Protein 1PDO (pdb70)

B-factor: mean 19.82, std 14.34, range [4.96, 92.55]

CATH classification: 3.40.50.510

Foldseek 3Di:
DAAEEEEEEADCRVVLQVVLCVVVNDDDRYYYDYHYPPDALVNLLVVVVVRVVVGDQVQAYEYEYAADPDSNNVSLCVVCPPPPRYYYHYNDDNQLVNQLRVVVVVPDHSVVSVVSSVVRSVVVDDDDD

Solvent-accessible surface area: 7010 Å² total; per-residue (Å²): 57,7,0,0,0,0,0,5,78,16,160,48,2,52,96,39,16,98,55,0,42,163,113,59,37,164,41,150,27,23,2,79,6,37,27,52,115,86,49,77,14,102,49,0,30,113,52,0,65,53,40,20,93,148,27,65,42,121,97,2,0,0,0,0,0,35,73,195,42,14,30,0,19,67,0,0,31,119,9,20,103,131,100,145,84,43,62,15,13,25,42,17,34,42,50,7,0,22,62,0,2,89,22,6,100,124,91,29,57,20,114,103,0,25,61,54,0,43,96,16,5,182,109,27,117,170,90,174,226

Radius of gyration: 13.79 Å; Cα contacts (8 Å, |Δi|>4): 214; chains: 1; bounding box: 30×42×33 Å

Structure (mmCIF, N/CA/C/O backbone):
data_1PDO
#
_entry.id   1PDO
#
_cell.length_a   76.360
_cell.length_b   76.360
_cell.length_c   88.730
_cell.angle_alpha   90.00
_cell.angle_beta   90.00
_cell.angle_gamma   120.00
#
_symmetry.space_group_name_H-M   'P 61 2 2'
#
loop_
_entity.id
_entity.type
_entity.pdbx_description
1 polymer 'MANNOSE PERMEASE'
2 water water
#
loop_
_atom_site.group_PDB
_atom_site.id
_atom_site.type_symbol
_atom_site.label_atom_id
_atom_site.label_alt_id
_atom_site.label_comp_id
_atom_site.label_asym_id
_atom_site.label_entity_id
_atom_site.label_seq_id
_atom_site.pdbx_PDB_ins_code
_atom_site.Cartn_x
_atom_site.Cartn_y
_atom_site.Cartn_z
_atom_site.occupancy
_atom_site.B_iso_or_equiv
_atom_site.auth_seq_id
_atom_site.auth_comp_id
_atom_site.auth_asym_id
_atom_site.auth_atom_id
_atom_site.pdbx_PDB_model_num
ATOM 1 N N . THR A 1 1 ? 13.769 8.997 40.906 1.00 27.62 2 THR A N 1
ATOM 2 C CA . THR A 1 1 ? 13.408 10.443 40.765 1.00 18.99 2 THR A CA 1
ATOM 3 C C . THR A 1 1 ? 13.510 10.890 39.326 1.00 21.65 2 THR A C 1
ATOM 4 O O . THR A 1 1 ? 13.955 10.134 38.450 1.00 16.87 2 THR A O 1
ATOM 8 N N . ILE A 1 2 ? 13.096 12.130 39.084 1.00 12.41 3 ILE A N 1
ATOM 9 C CA . ILE A 1 2 ? 13.171 12.699 37.746 1.00 12.79 3 ILE A CA 1
ATOM 10 C C . ILE A 1 2 ? 14.654 12.937 37.480 1.00 9.49 3 ILE A C 1
ATOM 11 O O . ILE A 1 2 ? 15.386 13.402 38.358 1.00 14.22 3 ILE A O 1
ATOM 16 N N . ALA A 1 3 ? 15.078 12.577 36.279 1.00 10.11 4 ALA A N 1
ATOM 17 C CA . ALA A 1 3 ? 16.461 12.724 35.904 1.00 8.73 4 ALA A CA 1
ATOM 18 C C . ALA A 1 3 ? 16.776 14.178 35.552 1.00 8.10 4 ALA A C 1
ATOM 19 O O . ALA A 1 3 ? 15.964 14.858 34.971 1.00 11.53 4 ALA A O 1
ATOM 21 N N . ILE A 1 4 ? 17.986 14.610 35.897 1.00 12.02 5 ILE A N 1
ATOM 22 C CA . ILE A 1 4 ? 18.488 15.945 35.594 1.00 6.17 5 ILE A CA 1
ATOM 23 C C . ILE A 1 4 ? 19.830 15.820 34.863 1.00 11.36 5 ILE A C 1
ATOM 24 O O . ILE A 1 4 ? 20.707 15.063 35.280 1.00 11.21 5 ILE A O 1
ATOM 29 N N . VAL A 1 5 ? 19.957 16.519 33.743 1.00 6.25 6 VAL A N 1
ATOM 30 C CA . VAL A 1 5 ? 21.193 16.528 32.974 1.00 8.54 6 VAL A CA 1
ATOM 31 C C . VAL A 1 5 ? 21.593 17.988 32.840 1.00 10.33 6 VAL A C 1
ATOM 32 O O . VAL A 1 5 ? 20.791 18.819 32.426 1.00 12.92 6 VAL A O 1
ATOM 36 N N . ILE A 1 6 ? 22.844 18.305 33.171 1.00 8.83 7 ILE A N 1
ATOM 37 C CA . ILE A 1 6 ? 23.307 19.685 33.082 1.00 5.90 7 ILE A CA 1
ATOM 38 C C . ILE A 1 6 ? 24.280 19.819 31.929 1.00 10.31 7 ILE A C 1
ATOM 39 O O . ILE A 1 6 ? 25.200 19.004 31.797 1.00 10.65 7 ILE A O 1
ATOM 44 N N . GLY A 1 7 ? 24.092 20.835 31.090 1.00 8.42 8 GLY A N 1
ATOM 45 C CA . GLY A 1 7 ? 25.015 21.052 29.976 1.00 6.98 8 GLY A CA 1
ATOM 46 C C . GLY A 1 7 ? 25.357 22.522 29.803 1.00 12.14 8 GLY A C 1
ATOM 47 O O . GLY A 1 7 ? 24.472 23.375 29.896 1.00 10.46 8 GLY A O 1
ATOM 48 N N . THR A 1 8 ? 26.638 22.852 29.644 1.00 10.23 9 THR A N 1
ATOM 49 C CA . THR A 1 8 ? 27.037 24.252 29.411 1.00 10.33 9 THR A CA 1
ATOM 50 C C . THR A 1 8 ? 28.184 24.239 28.391 1.00 14.62 9 THR A C 1
ATOM 51 O O . THR A 1 8 ? 28.678 23.169 27.999 1.00 11.45 9 THR A O 1
ATOM 55 N N . HIS A 1 9 ? 28.460 25.398 27.801 1.00 11.96 10 HIS A N 1
ATOM 56 C CA . HIS A 1 9 ? 29.633 25.503 26.924 1.00 7.38 10 HIS A CA 1
ATOM 57 C C . HIS A 1 9 ? 30.816 25.289 27.883 1.00 7.90 10 HIS A C 1
ATOM 58 O O . HIS A 1 9 ? 30.740 25.612 29.066 1.00 10.69 10 HIS A O 1
ATOM 65 N N . GLY A 1 10 ? 31.922 24.771 27.391 1.00 9.89 11 GLY A N 1
ATOM 66 C CA . GLY A 1 10 ? 33.024 24.603 28.311 1.00 11.92 11 GLY A CA 1
ATOM 67 C C . GLY A 1 10 ? 32.859 23.474 29.308 1.00 15.64 11 GLY A C 1
ATOM 68 O O . GLY A 1 10 ? 32.238 22.459 28.994 1.00 14.75 11 GLY A O 1
ATOM 69 N N . TRP A 1 11 ? 33.407 23.667 30.501 1.00 11.63 12 TRP A N 1
ATOM 70 C CA . TRP A 1 11 ? 33.464 22.656 31.553 1.00 9.34 12 TRP A CA 1
ATOM 71 C C . TRP A 1 11 ? 32.800 23.069 32.863 1.00 8.21 12 TRP A C 1
ATOM 72 O O . TRP A 1 11 ? 33.138 22.572 33.924 1.00 14.37 12 TRP A O 1
ATOM 83 N N . ALA A 1 12 ? 31.833 23.982 32.792 1.00 9.42 13 ALA A N 1
ATOM 84 C CA . ALA A 1 12 ? 31.198 24.447 34.005 1.00 7.68 13 ALA A CA 1
ATOM 85 C C . ALA A 1 12 ? 30.136 23.505 34.592 1.00 10.97 13 ALA A C 1
ATOM 86 O O . ALA A 1 12 ? 29.868 23.594 35.786 1.00 7.68 13 ALA A O 1
ATOM 88 N N . ALA A 1 13 ? 29.479 22.680 33.768 1.00 9.41 14 ALA A N 1
ATOM 89 C CA . ALA A 1 13 ? 28.401 21.817 34.276 1.00 5.74 14 ALA A CA 1
ATOM 90 C C . ALA A 1 13 ? 28.844 20.943 35.443 1.00 7.04 14 ALA A C 1
ATOM 91 O O . ALA A 1 13 ? 28.156 20.836 36.45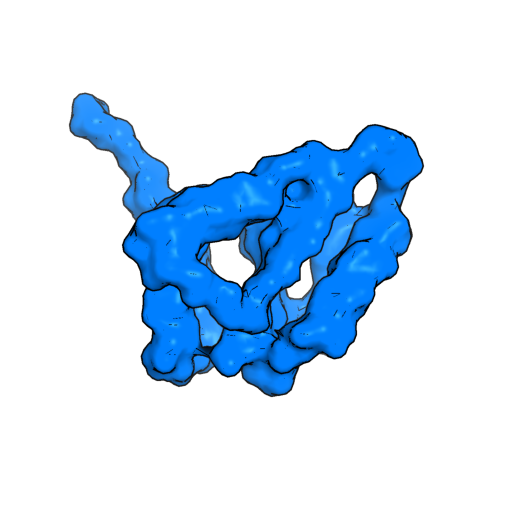5 1.00 6.75 14 ALA A O 1
ATOM 93 N N . GLU A 1 14 ? 29.999 20.306 35.309 1.00 7.35 15 GLU A N 1
ATOM 94 C CA . GLU A 1 14 ? 30.499 19.438 36.376 1.00 8.86 15 GLU A CA 1
ATOM 95 C C . GLU A 1 14 ? 30.694 20.216 37.677 1.00 8.82 15 GLU A C 1
ATOM 96 O O . GLU A 1 14 ? 30.363 19.716 38.752 1.00 9.22 15 GLU A O 1
ATOM 102 N N . GLN A 1 15 ? 31.210 21.446 37.570 1.00 7.22 16 GLN A N 1
ATOM 103 C CA . GLN A 1 15 ? 31.415 22.290 38.762 1.00 10.05 16 GLN A CA 1
ATOM 104 C C . GLN A 1 15 ? 30.113 22.801 39.401 1.00 8.72 16 GLN A C 1
ATOM 105 O O . GLN A 1 15 ? 30.043 22.971 40.603 1.00 10.96 16 GLN A O 1
ATOM 111 N N . LEU A 1 16 ? 29.100 23.100 38.583 1.00 9.56 17 LEU A N 1
ATOM 112 C CA . LEU A 1 16 ? 27.815 23.559 39.128 1.00 10.10 17 LEU A CA 1
ATOM 113 C C . LEU A 1 16 ? 27.233 22.396 39.956 1.00 10.95 17 LEU A C 1
ATOM 114 O O . LEU A 1 16 ? 26.628 22.600 40.995 1.00 12.64 17 LEU A O 1
ATOM 119 N N . LEU A 1 17 ? 27.376 21.171 39.456 1.00 11.14 18 LEU A N 1
ATOM 120 C CA . LEU A 1 17 ? 26.897 20.000 40.177 1.00 9.98 18 LEU A CA 1
ATOM 121 C C . LEU A 1 17 ? 27.703 19.844 41.483 1.00 14.12 18 LEU A C 1
ATOM 122 O O . LEU A 1 17 ? 27.104 19.642 42.556 1.00 10.81 18 LEU A O 1
ATOM 127 N N . LYS A 1 18 ? 29.032 20.023 41.403 1.00 9.44 19 LYS A N 1
ATOM 128 C CA . LYS A 1 18 ? 29.901 19.877 42.578 1.00 9.25 19 LYS A CA 1
ATOM 129 C C . LYS A 1 18 ? 29.544 20.876 43.648 1.00 15.30 19 LYS A C 1
ATOM 130 O O . LYS A 1 18 ? 29.562 20.567 44.843 1.00 13.46 19 LYS A O 1
ATOM 136 N N . THR A 1 19 ? 29.222 22.088 43.204 1.00 12.11 20 THR A N 1
ATOM 137 C CA . THR A 1 19 ? 28.834 23.153 44.101 1.00 10.03 20 THR A CA 1
ATOM 138 C C . THR A 1 19 ? 27.536 22.754 44.798 1.00 24.48 20 THR A C 1
ATOM 139 O O . THR A 1 19 ? 27.400 22.890 46.033 1.00 15.23 20 THR A O 1
ATOM 143 N N . ALA A 1 20 ? 26.574 22.282 44.004 1.00 12.11 21 ALA A N 1
ATOM 144 C CA . ALA A 1 20 ? 25.304 21.850 44.583 1.00 13.00 21 ALA A CA 1
ATOM 145 C C . ALA A 1 20 ? 25.512 20.739 45.642 1.00 14.75 21 ALA A C 1
ATOM 146 O O . ALA A 1 20 ? 24.894 20.747 46.710 1.00 16.78 21 ALA A O 1
ATOM 148 N N . GLU A 1 21 ? 26.353 19.767 45.310 1.00 14.22 22 GLU A N 1
ATOM 149 C CA . GLU A 1 21 ? 26.609 18.663 46.211 1.00 13.39 22 GLU A CA 1
ATOM 150 C C . GLU A 1 21 ? 27.361 19.139 47.445 1.00 25.06 22 GLU A C 1
ATOM 151 O O . GLU A 1 21 ? 27.331 18.475 48.468 1.00 17.53 22 GLU A O 1
ATOM 157 N N . MET A 1 22 ? 28.073 20.261 47.352 1.00 19.18 23 MET A N 1
ATOM 158 C CA . MET A 1 22 ? 28.778 20.769 48.520 1.00 16.68 23 MET A CA 1
ATOM 159 C C . MET A 1 22 ? 27.687 21.277 49.475 1.00 18.59 23 MET A C 1
ATOM 160 O O . MET A 1 22 ? 27.792 21.161 50.701 1.00 25.50 23 MET A O 1
ATOM 165 N N . LEU A 1 23 ? 26.591 21.769 48.904 1.00 15.28 24 LEU A N 1
ATOM 166 C CA . LEU A 1 23 ? 25.492 22.296 49.713 1.00 13.27 24 LEU A CA 1
ATOM 167 C C . LEU A 1 23 ? 24.505 21.221 50.194 1.00 20.30 24 LEU A C 1
ATOM 168 O O . LEU A 1 23 ? 24.016 21.243 51.331 1.00 18.93 24 LEU A O 1
ATOM 173 N N . LEU A 1 24 ? 24.242 20.266 49.321 1.00 17.29 25 LEU A N 1
ATOM 174 C CA . LEU A 1 24 ? 23.253 19.234 49.597 1.00 21.00 25 LEU A CA 1
ATOM 175 C C . LEU A 1 24 ? 23.730 17.792 49.856 1.00 22.54 25 LEU A C 1
ATOM 176 O O . LEU A 1 24 ? 22.922 16.954 50.261 1.00 21.40 25 LEU A O 1
ATOM 181 N N . GLY A 1 25 ? 24.997 17.494 49.579 1.00 22.69 26 GLY A N 1
ATOM 182 C CA . GLY A 1 25 ? 25.487 16.125 49.707 1.00 21.84 26 GLY A CA 1
ATOM 183 C C . GLY A 1 25 ? 25.444 15.543 48.293 1.00 19.19 26 GLY A C 1
ATOM 184 O O . GLY A 1 25 ? 24.834 16.138 47.393 1.00 16.61 26 GLY A O 1
ATOM 185 N N . GLU A 1 26 ? 26.112 14.418 48.062 1.00 20.12 27 GLU A N 1
ATOM 186 C CA . GLU A 1 26 ? 26.118 13.789 46.735 1.00 22.96 27 GLU A CA 1
ATOM 187 C C . GLU A 1 26 ? 24.738 13.435 46.257 1.00 18.29 27 GLU A C 1
ATOM 188 O O . GLU A 1 26 ? 23.899 12.909 46.991 1.00 24.02 27 GLU A O 1
ATOM 194 N N . GLN A 1 27 ? 24.548 13.694 44.978 1.00 14.96 28 GLN A N 1
ATOM 195 C CA . GLN A 1 27 ? 23.282 13.475 44.304 1.00 18.19 28 GLN A CA 1
ATOM 196 C C . GLN A 1 27 ? 23.298 12.269 43.394 1.00 22.95 28 GLN A C 1
ATOM 197 O O . GLN A 1 27 ? 24.307 11.968 42.753 1.00 26.68 28 GLN A O 1
ATOM 203 N N . GLU A 1 28 ? 22.144 11.627 43.314 1.00 16.86 29 GLU A N 1
ATOM 204 C CA . GLU A 1 28 ? 21.912 10.478 42.466 1.00 19.71 29 GLU A CA 1
ATOM 205 C C . GLU A 1 28 ? 21.049 10.934 41.286 1.00 15.22 29 GLU A C 1
ATOM 206 O O . GLU A 1 28 ? 20.357 11.965 41.330 1.00 15.54 29 GLU A O 1
ATOM 212 N N . ASN A 1 29 ? 21.132 10.170 40.210 1.00 14.30 30 ASN A N 1
ATOM 213 C CA . ASN A 1 29 ? 20.321 10.403 39.032 1.00 12.71 30 ASN A CA 1
ATOM 214 C C . ASN A 1 29 ? 20.515 11.772 38.407 1.00 12.16 30 ASN A C 1
ATOM 215 O O . ASN A 1 29 ? 19.567 12.384 37.932 1.00 11.38 30 ASN A O 1
ATOM 220 N N . VAL A 1 30 ? 21.778 12.205 38.352 1.00 10.75 31 VAL A N 1
ATOM 221 C CA . VAL A 1 30 ? 22.154 13.477 37.730 1.00 11.40 31 VAL A CA 1
ATOM 222 C C . VAL A 1 30 ? 23.329 13.220 36.777 1.00 16.89 31 VAL A C 1
ATOM 223 O O . VAL A 1 30 ? 24.258 12.512 37.148 1.00 19.52 31 VAL A O 1
ATOM 227 N N . GLY A 1 31 ? 23.268 13.776 35.567 1.00 7.90 32 GLY A N 1
ATOM 228 C CA . GLY A 1 31 ? 24.332 13.618 34.567 1.00 11.56 32 GLY A CA 1
ATOM 229 C C . GLY A 1 31 ? 24.787 14.985 34.074 1.00 13.59 32 GLY A C 1
ATOM 230 O O . GLY A 1 31 ? 24.152 15.993 34.373 1.00 10.17 32 GLY A O 1
ATOM 231 N N . TRP A 1 32 ? 25.897 15.054 33.362 1.00 9.16 33 TRP A N 1
ATOM 232 C CA . TRP A 1 32 ? 26.365 16.337 32.844 1.00 6.30 33 TRP A CA 1
ATOM 233 C C . TRP A 1 32 ? 27.241 16.089 31.650 1.00 15.77 33 TRP A C 1
ATOM 234 O O . TRP A 1 32 ? 27.696 14.956 31.430 1.00 11.05 33 TRP A O 1
ATOM 245 N N . ILE A 1 33 ? 27.366 17.111 30.810 1.00 9.74 34 ILE A N 1
ATOM 246 C CA . ILE A 1 33 ? 28.222 17.031 29.621 1.00 12.03 34 ILE A CA 1
ATOM 247 C C . ILE A 1 33 ? 29.028 18.318 29.461 1.00 14.84 34 ILE A C 1
ATOM 248 O O . ILE A 1 33 ? 28.687 19.351 30.039 1.00 11.00 34 ILE A O 1
ATOM 253 N N . ASP A 1 34 ? 30.123 18.225 28.714 1.00 11.90 35 ASP A N 1
ATOM 254 C CA . ASP A 1 34 ? 30.889 19.416 28.390 1.00 11.92 35 ASP A CA 1
ATOM 255 C C . ASP A 1 34 ? 30.802 19.689 26.898 1.00 10.15 35 ASP A C 1
ATOM 256 O O . ASP A 1 34 ? 30.336 18.861 26.130 1.00 12.87 35 ASP A O 1
ATOM 261 N N . PHE A 1 35 ? 31.138 20.902 26.493 1.00 13.45 36 PHE A N 1
ATOM 262 C CA . PHE A 1 35 ? 31.102 21.256 25.102 1.00 9.52 36 PHE A CA 1
ATOM 263 C C . PHE A 1 35 ? 32.398 21.991 24.800 1.00 9.24 36 PHE A C 1
ATOM 264 O O . PHE A 1 35 ? 32.706 23.034 25.375 1.00 14.02 36 PHE A O 1
ATOM 272 N N . VAL A 1 36 ? 33.168 21.381 23.911 1.00 13.84 37 VAL A N 1
ATOM 273 C CA . VAL A 1 36 ? 34.487 21.863 23.527 1.00 19.67 37 VAL A CA 1
ATOM 274 C C . VAL A 1 36 ? 34.465 22.443 22.110 1.00 15.73 37 VAL A C 1
ATOM 275 O O . VAL A 1 36 ? 33.729 21.946 21.250 1.00 17.77 37 VAL A O 1
ATOM 279 N N . PRO A 1 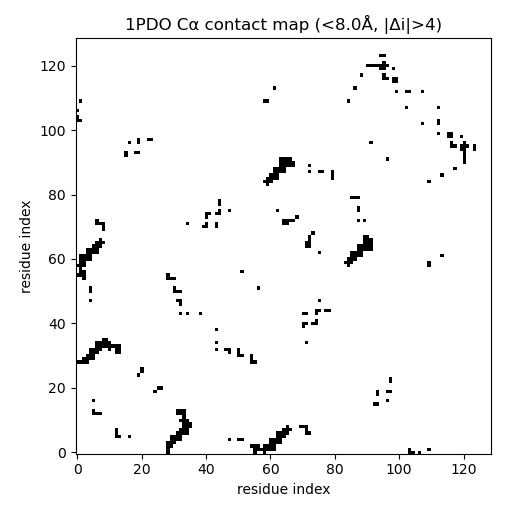37 ? 35.264 23.500 21.843 1.00 21.98 38 PRO A N 1
ATOM 280 C CA . PRO A 1 37 ? 35.291 24.091 20.496 1.00 22.21 38 PRO A CA 1
ATOM 281 C C . PRO A 1 37 ? 35.669 22.986 19.505 1.00 17.38 38 PRO A C 1
ATOM 282 O O . PRO A 1 37 ? 36.602 22.222 19.769 1.00 18.58 38 PRO A O 1
ATOM 286 N N . GLY A 1 38 ? 34.960 22.940 18.378 1.00 19.05 39 GLY A N 1
ATOM 287 C CA . GLY A 1 38 ? 35.192 21.900 17.389 1.00 18.72 39 GLY A CA 1
ATOM 288 C C . GLY A 1 38 ? 34.019 20.932 17.364 1.00 28.22 39 GLY A C 1
ATOM 289 O O . GLY A 1 38 ? 33.757 20.284 16.349 1.00 30.37 39 GLY A O 1
ATOM 290 N N . GLU A 1 39 ? 33.302 20.823 18.480 1.00 19.87 40 GLU A N 1
ATOM 291 C CA . GLU A 1 39 ? 32.147 19.938 18.528 1.00 19.92 40 GLU A CA 1
ATOM 292 C C . GLU A 1 39 ? 30.904 20.660 17.969 1.00 20.01 40 GLU A C 1
ATOM 293 O O . GLU A 1 39 ? 30.863 21.888 17.878 1.00 27.06 40 GLU A O 1
ATOM 299 N N . ASN A 1 40 ? 29.928 19.886 17.527 1.00 22.19 41 ASN A N 1
ATOM 300 C CA . ASN A 1 40 ? 28.686 20.432 16.987 1.00 49.73 41 ASN A CA 1
ATOM 301 C C . ASN A 1 40 ? 27.518 19.825 17.759 1.00 29.54 41 ASN A C 1
ATOM 302 O O . ASN A 1 40 ? 27.738 19.047 18.674 1.00 17.25 41 ASN A O 1
ATOM 307 N N . ALA A 1 41 ? 26.291 20.207 17.427 1.00 36.48 42 ALA A N 1
ATOM 308 C CA . ALA A 1 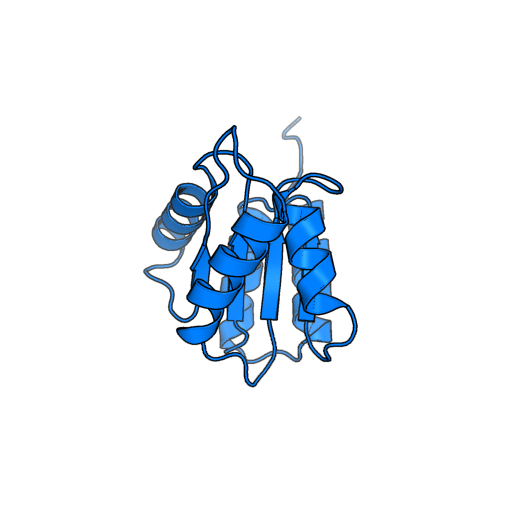41 ? 25.122 19.698 18.128 1.00 20.32 42 ALA A CA 1
ATOM 309 C C . ALA A 1 41 ? 24.998 18.194 18.056 1.00 15.71 42 ALA A C 1
ATOM 310 O O . ALA A 1 41 ? 24.530 17.577 19.009 1.00 21.22 42 ALA A O 1
ATOM 312 N N . GLU A 1 42 ? 25.391 17.604 16.933 1.00 12.87 43 GLU A N 1
ATOM 313 C CA . GLU A 1 42 ? 25.294 16.155 16.768 1.00 17.38 43 GLU A CA 1
ATOM 314 C C . GLU A 1 42 ? 26.205 15.400 17.742 1.00 20.04 43 GLU A C 1
ATOM 315 O O . GLU A 1 42 ? 25.837 14.375 18.314 1.00 19.00 43 GLU A O 1
ATOM 321 N N . THR A 1 43 ? 27.378 15.967 18.000 1.00 19.65 44 THR A N 1
ATOM 322 C CA . THR A 1 43 ? 28.308 15.397 18.968 1.00 19.89 44 THR A CA 1
ATOM 323 C C . THR A 1 43 ? 27.606 15.469 20.316 1.00 13.81 44 THR A C 1
ATOM 324 O O . THR A 1 43 ? 27.612 14.510 21.072 1.00 15.35 44 THR A O 1
ATOM 328 N N . LEU A 1 44 ? 27.035 16.637 20.631 1.00 8.95 45 LEU A N 1
ATOM 329 C CA . LEU A 1 44 ? 26.385 16.807 21.907 1.00 10.07 45 LEU A CA 1
ATOM 330 C C . LEU A 1 44 ? 25.193 15.882 22.094 1.00 10.90 45 LEU A C 1
ATOM 331 O O . LEU A 1 44 ? 24.948 15.436 23.223 1.00 11.46 45 LEU A O 1
ATOM 336 N N . ILE A 1 45 ? 24.426 15.645 21.034 1.00 13.39 46 ILE A N 1
ATOM 337 C CA . ILE A 1 45 ? 23.280 14.730 21.155 1.00 11.79 46 ILE A CA 1
ATOM 338 C C . ILE A 1 45 ? 23.790 13.370 21.610 1.00 9.45 46 ILE A C 1
ATOM 339 O O . ILE A 1 45 ? 23.216 12.763 22.517 1.00 13.71 46 ILE A O 1
ATOM 344 N N . GLU A 1 46 ? 24.898 12.913 21.028 1.00 13.02 47 GLU A N 1
ATOM 345 C CA . GLU A 1 46 ? 25.465 11.624 21.440 1.00 11.21 47 GLU A CA 1
ATOM 346 C C . GLU A 1 46 ? 25.887 11.661 22.883 1.00 9.27 47 GLU A C 1
ATOM 347 O O . GLU A 1 46 ? 25.647 10.705 23.626 1.00 11.25 47 GLU A O 1
ATOM 353 N N . LYS A 1 47 ? 26.522 12.760 23.297 1.00 8.02 48 LYS A N 1
ATOM 354 C CA . LYS A 1 47 ? 26.947 12.857 24.680 1.00 11.01 48 LYS A CA 1
ATOM 355 C C . LYS A 1 47 ? 25.751 12.802 25.638 1.00 7.41 48 LYS A C 1
ATOM 356 O O . LYS A 1 47 ? 25.831 12.188 26.709 1.00 8.30 48 LYS A O 1
ATOM 362 N N . TYR A 1 48 ? 24.692 13.541 25.300 1.00 8.88 49 TYR A N 1
ATOM 363 C CA . TYR A 1 48 ? 23.499 13.533 26.139 1.00 8.46 49 TYR A CA 1
ATOM 364 C C . TYR A 1 48 ? 22.922 12.100 26.207 1.00 7.79 49 TYR A C 1
ATOM 365 O O . TYR A 1 48 ? 22.583 11.618 27.288 1.00 8.60 49 TYR A O 1
ATOM 374 N N . ASN A 1 49 ? 22.827 11.433 25.047 1.00 11.27 50 ASN A N 1
ATOM 375 C CA . ASN A 1 49 ? 22.283 10.079 25.014 1.00 8.31 50 ASN A CA 1
ATOM 376 C C . ASN A 1 49 ? 23.071 9.103 25.852 1.00 10.04 50 ASN A C 1
ATOM 377 O O . ASN A 1 49 ? 22.486 8.276 26.546 1.00 9.99 50 ASN A O 1
ATOM 382 N N . ALA A 1 50 ? 24.400 9.219 25.819 1.00 11.09 51 ALA A N 1
ATOM 383 C CA . ALA A 1 50 ? 25.235 8.338 26.616 1.00 10.25 51 ALA A CA 1
ATOM 384 C C . ALA A 1 50 ? 24.985 8.579 28.103 1.00 10.09 51 ALA A C 1
ATOM 385 O O . ALA A 1 50 ? 25.035 7.663 28.917 1.00 9.70 51 ALA A O 1
ATOM 387 N N . GLN A 1 51 ? 24.736 9.832 28.474 1.00 7.08 52 GLN A N 1
ATOM 388 C CA . GLN A 1 51 ? 24.454 10.126 29.871 1.00 7.17 52 GLN A CA 1
ATOM 389 C C . GLN A 1 51 ? 23.068 9.558 30.266 1.00 6.12 52 GLN A C 1
ATOM 390 O O . GLN A 1 51 ? 22.912 8.952 31.325 1.00 10.93 52 GLN A O 1
ATOM 396 N N . LEU A 1 52 ? 22.081 9.752 29.395 1.00 11.06 53 LEU A N 1
ATOM 397 C CA . LEU A 1 52 ? 20.711 9.274 29.646 1.00 12.72 53 LEU A CA 1
ATOM 398 C C . LEU A 1 52 ? 20.657 7.756 29.831 1.00 12.12 53 LEU A C 1
ATOM 399 O O . LEU A 1 52 ? 19.935 7.258 30.690 1.00 10.65 53 LEU A O 1
ATOM 404 N N . ALA A 1 53 ? 21.459 7.030 29.061 1.00 11.05 54 ALA A N 1
ATOM 405 C CA . ALA A 1 53 ? 21.494 5.557 29.191 1.00 10.31 54 ALA A CA 1
ATOM 406 C C . ALA A 1 53 ? 21.775 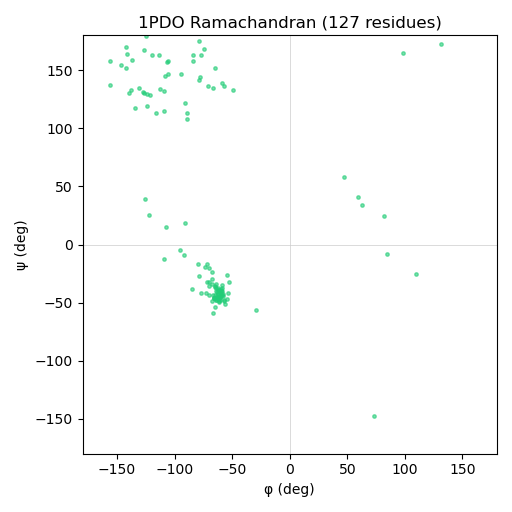5.096 30.625 1.00 13.43 54 ALA A C 1
ATOM 407 O O . ALA A 1 53 ? 21.433 3.968 31.010 1.00 15.55 54 ALA A O 1
ATOM 409 N N . LYS A 1 54 ? 22.458 5.947 31.387 1.00 9.53 55 LYS A N 1
ATOM 410 C CA . LYS A 1 54 ? 22.829 5.640 32.756 1.00 11.64 55 LYS A CA 1
ATOM 411 C C . LYS A 1 54 ? 21.850 6.189 33.777 1.00 17.88 55 LYS A C 1
ATOM 412 O O . LYS A 1 54 ? 22.006 5.940 34.979 1.00 20.19 55 LYS A O 1
ATOM 418 N N . LEU A 1 55 ? 20.865 6.943 33.306 1.00 14.73 56 LEU A N 1
ATOM 419 C CA . LEU A 1 55 ? 19.901 7.557 34.218 1.00 17.40 56 LEU A CA 1
ATOM 420 C C . LEU A 1 55 ? 18.546 6.884 34.199 1.00 16.20 56 LEU A C 1
ATOM 421 O O . LEU A 1 55 ? 18.219 6.179 33.243 1.00 18.18 56 LEU A O 1
ATOM 426 N N . ASP A 1 56 ? 17.790 7.064 35.293 1.00 15.49 57 ASP A N 1
ATOM 427 C CA . ASP A 1 56 ? 16.426 6.549 35.383 1.00 13.22 57 ASP A CA 1
ATOM 428 C C . ASP A 1 56 ? 15.611 7.685 34.826 1.00 9.96 57 ASP A C 1
ATOM 429 O O . ASP A 1 56 ? 15.467 8.710 35.469 1.00 14.84 57 ASP A O 1
ATOM 434 N N . THR A 1 57 ? 15.093 7.482 33.629 1.00 12.81 58 THR A N 1
ATOM 435 C CA . THR A 1 57 ? 14.318 8.479 32.918 1.00 12.37 58 THR A CA 1
ATOM 436 C C . THR A 1 57 ? 12.837 8.113 32.904 1.00 11.95 58 THR A C 1
ATOM 437 O O . THR A 1 57 ? 12.061 8.707 32.163 1.00 14.17 58 THR A O 1
ATOM 441 N N . THR A 1 58 ? 12.432 7.186 33.756 1.00 19.52 59 THR A N 1
ATOM 442 C CA . THR A 1 58 ? 11.028 6.773 33.740 1.00 20.48 59 THR A CA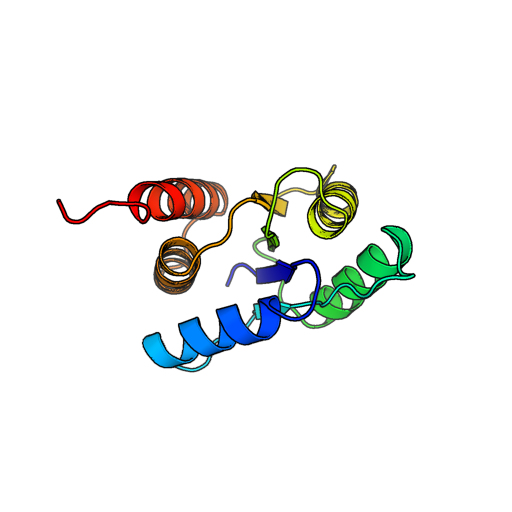 1
ATOM 443 C C . THR A 1 58 ? 10.022 7.852 34.111 1.00 18.81 59 THR A C 1
ATOM 444 O O . THR A 1 58 ? 8.914 7.850 33.584 1.00 27.47 59 THR A O 1
ATOM 448 N N . LYS A 1 59 ? 10.395 8.738 35.023 1.00 15.60 60 LYS A N 1
ATOM 449 C CA . LYS A 1 59 ? 9.509 9.836 35.451 1.00 16.05 60 LYS A CA 1
ATOM 450 C C . LYS A 1 59 ? 9.723 11.101 34.632 1.00 24.36 60 LYS A C 1
ATOM 451 O O . LYS A 1 59 ? 8.976 12.064 34.744 1.00 22.73 60 LYS A O 1
ATOM 457 N N . GLY A 1 60 ? 10.761 11.113 33.818 1.00 19.93 61 GLY A N 1
ATOM 458 C CA . GLY A 1 60 ? 11.016 12.284 33.006 1.00 18.49 61 GLY A CA 1
ATOM 459 C C . GLY A 1 60 ? 12.457 12.754 33.063 1.00 15.09 61 GLY A C 1
ATOM 460 O O . GLY A 1 60 ? 13.246 12.236 33.869 1.00 10.50 61 GLY A O 1
ATOM 461 N N . VAL A 1 61 ? 12.788 13.732 32.209 1.00 13.65 62 VAL A N 1
ATOM 462 C CA . VAL A 1 61 ? 14.146 14.278 32.133 1.00 11.67 62 VAL A CA 1
ATOM 463 C C . VAL A 1 61 ? 14.070 15.794 31.964 1.00 8.64 62 VAL A C 1
ATOM 464 O O . VAL A 1 61 ? 13.330 16.299 31.093 1.00 10.58 62 VAL A O 1
ATOM 468 N N . LEU A 1 62 ? 14.839 16.473 32.816 1.00 7.84 63 LEU A N 1
ATOM 469 C CA . LEU A 1 62 ? 14.957 17.916 32.803 1.00 10.27 63 LEU A CA 1
ATOM 470 C C . LEU A 1 62 ? 16.416 18.284 32.449 1.00 9.99 63 LEU A C 1
ATOM 471 O O . LEU A 1 62 ? 17.353 17.898 33.169 1.00 11.27 63 LEU A O 1
ATOM 480 N N . PHE A 1 63 ? 16.594 18.897 31.279 1.00 7.32 64 PHE A N 1
ATOM 481 C CA . PHE A 1 63 ? 17.907 19.360 30.840 1.00 8.76 64 PHE A CA 1
ATOM 482 C C . PHE A 1 63 ? 18.048 20.801 31.336 1.00 14.02 64 PHE A C 1
ATOM 483 O O . PHE A 1 63 ? 17.212 21.634 30.990 1.00 12.63 64 PHE A O 1
ATOM 491 N N . LEU A 1 64 ? 19.078 21.084 32.130 1.00 6.74 65 LEU A N 1
ATOM 492 C CA . LEU A 1 64 ? 19.323 22.433 32.644 1.00 5.06 65 LEU A CA 1
ATOM 493 C C . LEU A 1 64 ? 20.555 22.900 31.910 1.00 8.97 65 LEU A C 1
ATOM 494 O O . LEU A 1 64 ? 21.608 22.303 32.034 1.00 7.40 65 LEU A O 1
ATOM 499 N N . VAL A 1 65 ? 20.402 23.932 31.093 1.00 5.66 66 VAL A N 1
ATOM 500 C CA . VAL A 1 65 ? 21.506 24.426 30.262 1.00 8.50 66 VAL A CA 1
ATOM 501 C C . VAL A 1 65 ? 21.873 25.880 30.550 1.00 10.60 66 VAL A C 1
ATOM 502 O O . VAL A 1 65 ? 21.114 26.618 31.194 1.00 7.56 66 VAL A O 1
ATOM 506 N N . ASP A 1 66 ? 23.056 26.277 30.097 1.00 10.15 67 ASP A N 1
ATOM 507 C CA . ASP A 1 66 ? 23.519 27.635 30.372 1.00 7.57 67 ASP A CA 1
ATOM 508 C C . ASP A 1 66 ? 22.727 28.814 29.752 1.00 10.73 67 ASP A C 1
ATOM 509 O O . ASP A 1 66 ? 22.278 29.706 30.473 1.00 11.06 67 ASP A O 1
ATOM 514 N N . THR A 1 67 ? 22.535 28.796 28.433 1.00 9.58 68 THR A N 1
ATOM 515 C CA . THR A 1 67 ? 21.860 29.900 27.764 1.00 8.11 68 THR A CA 1
ATOM 516 C C . THR A 1 67 ? 20.965 29.442 26.653 1.00 11.84 68 THR A C 1
ATOM 517 O O . THR A 1 67 ? 21.212 28.435 25.969 1.00 13.94 68 THR A O 1
ATOM 521 N N . TRP A 1 68 ? 19.938 30.237 26.424 1.00 14.85 69 TRP A N 1
ATOM 522 C CA . TRP A 1 68 ? 18.984 29.964 25.380 1.00 16.58 69 TRP A CA 1
ATOM 523 C C . TRP A 1 68 ? 19.710 30.099 24.035 1.00 17.12 69 TRP A C 1
ATOM 524 O O . TRP A 1 68 ? 20.432 31.058 23.819 1.00 21.78 69 TRP A O 1
ATOM 535 N N . GLY A 1 69 ? 19.499 29.148 23.134 1.00 13.68 70 GLY A N 1
ATOM 536 C CA . GLY A 1 69 ? 20.114 29.244 21.818 1.00 15.93 70 GLY A CA 1
ATOM 537 C C . GLY A 1 69 ? 21.533 28.758 21.572 1.00 18.23 70 GLY A C 1
ATOM 538 O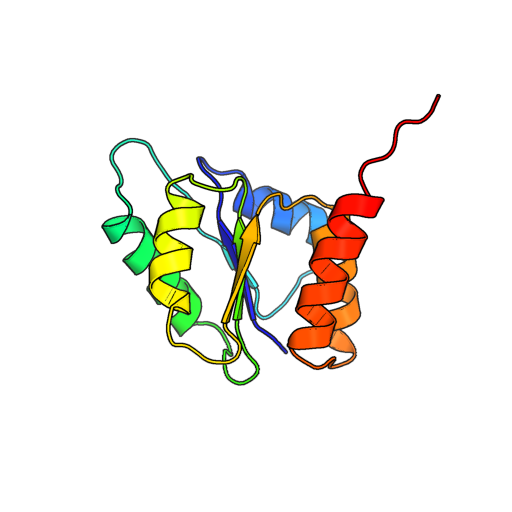 O . GLY A 1 69 ? 21.976 28.785 20.427 1.00 27.42 70 GLY A O 1
ATOM 539 N N . GLY A 1 70 ? 22.276 28.388 22.611 1.00 15.36 71 GLY A N 1
ATOM 540 C CA . GLY A 1 70 ? 23.622 27.880 22.381 1.00 19.12 71 GLY A CA 1
ATOM 541 C C . GLY A 1 70 ? 23.563 26.416 21.932 1.00 17.64 71 GLY A C 1
ATOM 542 O O . GLY A 1 70 ? 22.485 25.798 21.925 1.00 13.73 71 GLY A O 1
ATOM 543 N N . SER A 1 71 ? 24.709 25.840 21.582 1.00 11.96 72 SER A N 1
ATOM 544 C CA . SER A 1 71 ? 24.737 24.446 21.151 1.00 21.12 72 SER A CA 1
ATOM 545 C C . SER A 1 71 ? 24.158 23.505 22.214 1.00 15.23 72 SER A C 1
ATOM 546 O O . SER A 1 71 ? 23.430 22.581 21.876 1.00 13.88 72 SER A O 1
ATOM 549 N N . PRO A 1 72 ? 24.586 23.651 23.493 1.00 13.21 73 PRO A N 1
ATOM 550 C CA . PRO A 1 72 ? 24.030 22.757 24.523 1.00 22.58 73 PRO A CA 1
ATOM 551 C C . PRO A 1 72 ? 22.491 22.802 24.505 1.00 13.82 73 PRO A C 1
ATOM 552 O O . PRO A 1 72 ? 21.839 21.755 24.608 1.00 11.21 73 PRO A O 1
ATOM 556 N N . PHE A 1 73 ? 21.932 24.006 24.349 1.00 12.52 74 PHE A N 1
ATOM 557 C CA . PHE A 1 73 ? 20.485 24.205 24.295 1.00 13.70 74 PHE A CA 1
ATOM 558 C C . PHE A 1 73 ? 19.926 23.576 23.033 1.00 12.04 74 PHE A C 1
ATOM 559 O O . PHE A 1 73 ? 18.973 22.810 23.113 1.00 13.00 74 PHE A O 1
ATOM 567 N N . ASN A 1 74 ? 20.542 23.850 21.889 1.00 12.36 75 ASN A N 1
ATOM 568 C CA . ASN A 1 74 ? 20.053 23.308 20.614 1.00 14.41 75 ASN A CA 1
ATOM 569 C C . ASN A 1 74 ? 20.032 21.790 20.557 1.00 15.02 75 ASN A C 1
ATOM 570 O O . ASN A 1 74 ? 19.078 21.188 20.090 1.00 17.83 75 ASN A O 1
ATOM 575 N N . ALA A 1 75 ? 21.075 21.167 21.054 1.00 10.76 76 ALA A N 1
ATOM 576 C CA . ALA A 1 75 ? 21.105 19.724 21.050 1.00 9.69 76 ALA A CA 1
ATOM 577 C C . ALA A 1 75 ? 20.026 19.128 21.982 1.00 13.02 76 ALA A C 1
ATOM 578 O O . ALA A 1 75 ? 19.368 18.136 21.627 1.00 14.62 76 ALA A O 1
ATOM 580 N N . ALA A 1 76 ? 19.877 19.702 23.184 1.00 10.61 77 ALA A N 1
ATOM 581 C CA . ALA A 1 76 ? 18.890 19.235 24.154 1.00 8.72 77 ALA A CA 1
ATOM 582 C C . ALA A 1 76 ? 17.502 19.401 23.554 1.00 12.16 77 ALA A C 1
ATOM 583 O O . ALA A 1 76 ? 16.652 18.532 23.710 1.00 16.60 77 ALA A O 1
ATOM 585 N N . SER A 1 77 ? 17.291 20.499 22.834 1.00 13.30 78 SER A N 1
ATOM 586 C CA . SER A 1 77 ? 15.996 20.772 22.172 1.00 17.35 78 SER A CA 1
ATOM 587 C C . SER A 1 77 ? 15.605 19.681 21.191 1.00 25.09 78 SER A C 1
ATOM 588 O O . SER A 1 77 ? 14.427 19.360 21.051 1.00 18.45 78 SER A O 1
ATOM 591 N N . ARG A 1 78 ? 16.586 19.176 20.452 1.00 18.44 79 ARG A N 1
ATOM 592 C CA . ARG A 1 78 ? 16.319 18.118 19.485 1.00 15.83 79 ARG A CA 1
ATOM 593 C C . ARG A 1 78 ? 15.913 16.796 20.142 1.00 23.43 79 ARG A C 1
ATOM 594 O O . ARG A 1 78 ? 15.134 16.044 19.580 1.00 19.89 79 ARG A O 1
ATOM 602 N N . ILE A 1 79 ? 16.400 16.543 21.354 1.00 13.78 80 ILE A N 1
ATOM 603 C CA . ILE A 1 79 ? 16.063 15.333 22.092 1.00 8.57 80 ILE A CA 1
ATOM 604 C C . ILE A 1 79 ? 14.668 15.393 22.724 1.00 29.04 80 ILE A C 1
ATOM 605 O O . ILE A 1 79 ? 13.907 14.434 22.654 1.00 18.22 80 ILE A O 1
ATOM 610 N N . VAL A 1 80 ? 14.304 16.535 23.304 1.00 19.86 81 VAL A N 1
ATOM 611 C CA . VAL A 1 80 ? 13.025 16.603 23.990 1.00 13.21 81 VAL A CA 1
ATOM 612 C C . VAL A 1 80 ? 11.827 16.800 23.106 1.00 22.87 81 VAL A C 1
ATOM 613 O O . VAL A 1 80 ? 10.728 16.515 23.577 1.00 22.48 81 VAL A O 1
ATOM 617 N N . VAL A 1 81 ? 12.038 17.235 21.849 1.00 25.51 82 VAL A N 1
ATOM 618 C CA . VAL A 1 81 ? 10.956 17.540 20.877 1.00 40.01 82 VAL A CA 1
ATOM 619 C C . VAL A 1 81 ? 9.602 16.821 20.912 1.00 48.04 82 VAL A C 1
ATOM 620 O O . VAL A 1 81 ? 8.560 17.490 20.908 1.00 78.38 82 VAL A O 1
ATOM 624 N N . ASP A 1 82 ? 9.566 15.496 20.845 1.00 24.97 83 ASP A N 1
ATOM 625 C CA . ASP A 1 82 ? 8.237 14.875 20.920 1.00 35.99 83 ASP A CA 1
ATOM 626 C C . ASP A 1 82 ? 8.219 13.858 22.025 1.00 46.14 83 ASP A C 1
ATOM 627 O O . ASP A 1 82 ? 7.636 12.781 21.914 1.00 52.91 83 ASP A O 1
ATOM 632 N N . LYS A 1 83 ? 8.875 14.219 23.109 1.00 25.23 84 LYS A N 1
ATOM 633 C CA . LYS A 1 83 ? 8.952 13.343 24.237 1.00 16.36 84 LYS A CA 1
ATOM 634 C C . LYS A 1 83 ? 8.180 13.926 25.387 1.00 28.48 84 LYS A C 1
ATOM 635 O O . LYS A 1 83 ? 8.328 15.105 25.699 1.00 32.47 84 LYS A O 1
ATOM 641 N N . GLU A 1 84 ? 7.371 13.082 26.019 1.00 25.35 85 GLU A N 1
ATOM 642 C CA . GLU A 1 84 ? 6.565 13.465 27.167 1.00 31.54 85 GLU A CA 1
ATOM 643 C C . GLU A 1 84 ? 7.489 13.480 28.360 1.00 25.31 85 GLU A C 1
ATOM 644 O O . GLU A 1 84 ? 8.369 12.629 28.497 1.00 26.66 85 GLU A O 1
ATOM 650 N N . HIS A 1 85 ? 7.275 14.456 29.227 1.00 13.92 86 HIS A N 1
ATOM 651 C CA . HIS A 1 85 ? 8.084 14.586 30.404 1.00 10.32 86 HIS A CA 1
ATOM 652 C C . HIS A 1 85 ? 9.570 14.852 30.153 1.00 10.00 86 HIS A C 1
ATOM 653 O O . HIS A 1 85 ? 10.415 14.392 30.903 1.00 13.91 86 HIS A O 1
ATOM 660 N N . TYR A 1 86 ? 9.854 15.588 29.088 1.00 10.58 87 TYR A N 1
ATOM 661 C CA . TYR A 1 86 ? 11.207 16.014 28.746 1.00 14.66 87 TYR A CA 1
ATOM 662 C C . TYR A 1 86 ? 11.122 17.524 28.559 1.00 13.83 87 TYR A C 1
ATOM 663 O O . TYR A 1 86 ? 10.306 18.026 27.788 1.00 13.54 87 TYR A O 1
ATOM 672 N N . GLU A 1 87 ? 12.032 18.252 29.193 1.00 12.32 88 GLU A N 1
ATOM 673 C CA . GLU A 1 87 ? 12.019 19.699 29.081 1.00 10.71 88 GLU A CA 1
ATOM 674 C C . GLU A 1 87 ? 13.445 20.248 29.128 1.00 10.74 88 GLU A C 1
ATOM 675 O O . GLU A 1 87 ? 14.362 19.582 29.606 1.00 9.98 88 GLU A O 1
ATOM 681 N N . VAL A 1 88 ? 13.626 21.424 28.533 1.00 11.42 89 VAL A N 1
ATOM 682 C CA . VAL A 1 88 ? 14.918 22.104 28.559 1.00 9.89 89 VAL A CA 1
ATOM 683 C C . VAL A 1 88 ? 14.668 23.488 29.215 1.00 14.94 89 VAL A C 1
ATOM 684 O O . VAL A 1 88 ? 13.744 24.220 28.832 1.00 11.14 89 VAL A O 1
ATOM 688 N N . ILE A 1 89 ? 15.466 23.810 30.222 1.00 7.78 90 ILE A N 1
ATOM 689 C CA . ILE A 1 89 ? 15.389 25.096 30.894 1.00 6.55 90 ILE A CA 1
ATOM 690 C C . ILE A 1 89 ? 16.786 25.760 30.833 1.00 10.04 90 ILE A C 1
ATOM 691 O O . ILE A 1 89 ? 17.810 25.181 31.272 1.00 9.08 90 ILE A O 1
ATOM 696 N N . ALA A 1 90 ? 16.819 26.925 30.202 1.00 9.38 91 ALA A N 1
ATOM 697 C CA . ALA A 1 90 ? 18.036 27.735 30.103 1.00 9.89 91 ALA A CA 1
ATOM 698 C C . ALA A 1 90 ? 18.253 28.641 31.363 1.00 10.53 91 ALA A C 1
ATOM 699 O O . ALA A 1 90 ? 17.336 28.843 32.173 1.00 6.3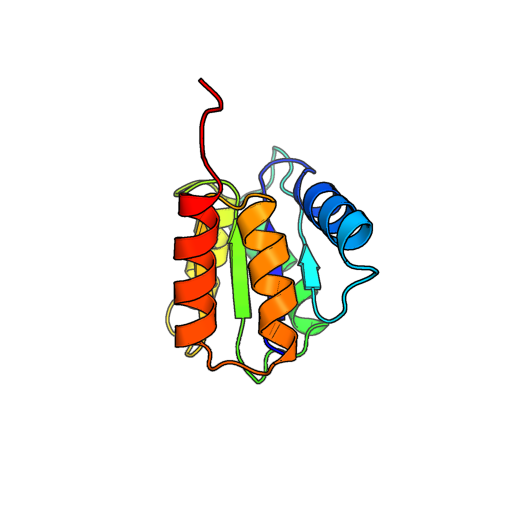3 91 ALA A O 1
ATOM 701 N N . GLY A 1 91 ? 19.485 29.144 31.524 1.00 7.07 92 GLY A N 1
ATOM 702 C CA . GLY A 1 91 ? 19.819 30.045 32.602 1.00 5.80 92 GLY A CA 1
ATOM 703 C C . GLY A 1 91 ? 20.107 29.379 33.914 1.00 6.68 92 GLY A C 1
ATOM 704 O O . GLY A 1 91 ? 19.991 29.996 34.961 1.00 6.24 92 GLY A O 1
ATOM 705 N N . VAL A 1 92 ? 20.521 28.117 33.874 1.00 7.91 93 VAL A N 1
ATOM 706 C CA . VAL A 1 92 ? 20.805 27.388 35.093 1.00 5.82 93 VAL A CA 1
ATOM 707 C C . VAL A 1 92 ? 21.712 28.165 36.078 1.00 6.19 93 VAL A C 1
ATOM 708 O O . VAL A 1 92 ? 22.753 28.731 35.683 1.00 7.56 93 VAL A O 1
ATOM 712 N N . ASN A 1 93 ? 21.318 28.192 37.349 1.00 6.00 94 ASN A N 1
ATOM 713 C CA . ASN A 1 93 ? 22.094 28.860 38.388 1.00 5.46 94 ASN A CA 1
ATOM 714 C C . ASN A 1 93 ? 22.008 28.018 39.639 1.00 8.37 94 ASN A C 1
ATOM 715 O O . ASN A 1 93 ? 21.258 27.031 39.674 1.00 8.58 94 ASN A O 1
ATOM 720 N N . ILE A 1 94 ? 22.815 28.333 40.644 1.00 6.40 95 ILE A N 1
ATOM 721 C CA . ILE A 1 94 ? 22.791 27.542 41.866 1.00 6.86 95 ILE A CA 1
ATOM 722 C C . ILE A 1 94 ? 21.435 27.521 42.585 1.00 8.08 95 ILE A C 1
ATOM 723 O O . ILE A 1 94 ? 21.004 26.451 43.041 1.00 7.55 95 ILE A O 1
ATOM 728 N N . PRO A 1 95 ? 20.741 28.682 42.709 1.00 10.25 96 PRO A N 1
ATOM 729 C CA . PRO A 1 95 ? 19.426 28.627 43.395 1.00 9.37 96 PRO A CA 1
ATOM 730 C C . PRO A 1 95 ? 18.484 27.624 42.677 1.00 10.19 96 PRO A C 1
ATOM 731 O O . PRO A 1 95 ? 17.821 26.796 43.332 1.00 13.41 96 PRO A O 1
ATOM 735 N N . MET A 1 96 ? 18.469 27.652 41.345 1.00 8.39 97 MET A N 1
ATOM 736 C CA . MET A 1 96 ? 17.627 26.729 40.600 1.00 10.05 97 MET A CA 1
ATOM 737 C C . MET A 1 96 ? 18.055 25.283 40.896 1.00 10.92 97 MET A C 1
ATOM 738 O O . MET A 1 96 ? 17.220 24.432 41.139 1.00 9.09 97 MET A O 1
ATOM 743 N N . LEU A 1 97 ? 19.356 24.997 40.808 1.00 7.75 98 LEU A N 1
ATOM 744 C CA . LEU A 1 97 ? 19.827 23.634 41.022 1.00 8.57 98 LEU A CA 1
ATOM 745 C C . LEU A 1 97 ? 19.498 23.105 42.418 1.00 11.95 98 LEU A C 1
ATOM 746 O O . LEU A 1 97 ? 19.012 22.017 42.564 1.00 14.00 98 LEU A O 1
ATOM 755 N N . VAL A 1 98 ? 19.781 23.887 43.443 1.00 10.04 99 VAL A N 1
ATOM 756 C CA . VAL A 1 98 ? 19.527 23.513 44.818 1.00 11.89 99 VAL A CA 1
ATOM 757 C C . VAL A 1 98 ? 18.025 23.272 45.104 1.00 16.41 99 VAL A C 1
ATOM 758 O O . VAL A 1 98 ? 17.652 22.250 45.686 1.00 11.94 99 VAL A O 1
ATOM 762 N N . GLU A 1 99 ? 17.171 24.217 44.706 1.00 13.18 100 GLU A N 1
ATOM 763 C CA . GLU A 1 99 ? 15.744 24.066 44.950 1.00 13.05 100 GLU A CA 1
ATOM 764 C C . GLU A 1 99 ? 15.170 22.866 44.207 1.00 12.73 100 GLU A C 1
ATOM 765 O O . GLU A 1 99 ? 14.357 22.122 44.742 1.00 14.84 100 GLU A O 1
ATOM 771 N N . THR A 1 100 ? 15.622 22.683 42.972 1.00 12.67 101 THR A N 1
ATOM 772 C CA . THR A 1 100 ? 15.146 21.608 42.113 1.00 14.56 101 THR A CA 1
ATOM 773 C C . THR A 1 100 ? 15.551 20.256 42.666 1.00 14.11 101 THR A C 1
ATOM 774 O O . THR A 1 100 ? 14.727 19.346 42.730 1.00 13.60 101 THR A O 1
ATOM 778 N N . LEU A 1 101 ? 16.812 20.134 43.068 1.00 8.23 102 LEU A N 1
ATOM 779 C CA . LEU A 1 101 ? 17.305 18.882 43.647 1.00 12.96 102 LEU A CA 1
ATOM 780 C C . LEU A 1 101 ? 16.583 18.578 44.983 1.00 18.50 102 LEU A C 1
ATOM 781 O O . LEU A 1 101 ? 16.255 17.442 45.275 1.00 20.77 102 LEU A O 1
ATOM 786 N N . MET A 1 102 ? 16.308 19.599 45.778 1.00 13.47 103 MET A N 1
ATOM 787 C CA . MET A 1 102 ? 15.617 19.382 47.037 1.00 17.43 103 MET A CA 1
ATOM 788 C C . MET A 1 102 ? 14.183 18.891 46.830 1.00 19.14 103 MET A C 1
ATOM 789 O O . MET A 1 102 ? 13.738 17.938 47.491 1.00 23.45 103 MET A O 1
ATOM 794 N N . ALA A 1 103 ? 13.461 19.532 45.917 1.00 14.99 104 ALA A N 1
ATOM 795 C CA . ALA A 1 103 ? 12.071 19.173 45.671 1.00 15.61 104 ALA A CA 1
ATOM 796 C C . ALA A 1 103 ? 11.910 17.799 45.044 1.00 18.81 104 ALA A C 1
ATOM 797 O O . ALA A 1 103 ? 10.930 17.108 45.287 1.00 15.43 104 ALA A O 1
ATOM 799 N N . ARG A 1 104 ? 12.870 17.432 44.208 1.00 18.00 105 ARG A N 1
ATOM 800 C CA . ARG A 1 104 ? 12.863 16.170 43.493 1.00 19.75 105 ARG A CA 1
ATOM 801 C C . ARG A 1 104 ? 12.669 14.963 44.400 1.00 14.42 105 ARG A C 1
ATOM 802 O O . ARG A 1 104 ? 12.047 13.991 44.035 1.00 19.41 105 ARG A O 1
ATOM 810 N N . ASP A 1 105 ? 13.172 15.051 45.607 1.00 19.14 106 ASP A N 1
ATOM 811 C CA . ASP A 1 105 ? 13.052 13.935 46.498 1.00 21.02 106 ASP A CA 1
ATOM 812 C C . ASP A 1 105 ? 11.650 13.734 47.054 1.00 28.47 106 ASP A C 1
ATOM 813 O O . ASP A 1 105 ? 11.319 12.658 47.538 1.00 38.38 106 ASP A O 1
ATOM 818 N N . ASP A 1 106 ? 10.826 14.770 47.006 1.00 23.40 107 ASP A N 1
ATOM 819 C CA . ASP A 1 106 ? 9.480 14.678 47.543 1.00 17.83 107 ASP A CA 1
ATOM 820 C C . ASP A 1 106 ? 8.543 14.228 46.467 1.00 18.32 107 ASP A C 1
ATOM 821 O O . ASP A 1 106 ? 7.319 14.341 46.572 1.00 24.96 107 ASP A O 1
ATOM 826 N N . ASP A 1 107 ? 9.144 13.662 45.435 1.00 15.05 108 ASP A N 1
ATOM 827 C CA . ASP A 1 107 ? 8.427 13.130 44.293 1.00 14.15 108 ASP A CA 1
ATOM 828 C C . ASP A 1 107 ? 7.322 14.016 43.675 1.00 28.37 108 ASP A C 1
ATOM 829 O O . ASP A 1 107 ? 6.171 13.591 43.546 1.00 23.09 108 ASP A O 1
ATOM 834 N N . PRO A 1 108 ? 7.674 15.231 43.226 1.00 17.09 109 PRO A N 1
ATOM 835 C CA . PRO A 1 108 ? 6.679 16.116 42.620 1.00 12.08 109 PRO A CA 1
ATOM 836 C C . PRO A 1 108 ? 6.315 15.636 41.227 1.00 14.21 109 PRO A C 1
ATOM 837 O O . PRO A 1 108 ? 6.966 14.768 40.701 1.00 21.05 109 PRO A O 1
ATOM 841 N N . SER A 1 109 ? 5.269 16.174 40.622 1.00 9.89 110 SER A N 1
ATOM 842 C CA . SER A 1 109 ? 4.944 15.800 39.248 1.00 13.24 110 SER A CA 1
ATOM 843 C C . SER A 1 109 ? 5.933 16.548 38.343 1.00 16.34 110 SER A C 1
ATOM 844 O O . SER A 1 109 ? 6.569 17.527 38.776 1.00 15.60 110 SER A O 1
ATOM 847 N N . PHE A 1 110 ? 6.056 16.097 37.099 1.00 16.04 111 PHE A N 1
ATOM 848 C CA . PHE A 1 110 ? 6.945 16.736 36.163 1.00 15.28 111 PHE A CA 1
ATOM 849 C C . PHE A 1 110 ? 6.642 18.236 35.997 1.00 14.61 111 PHE A C 1
ATOM 850 O O . PHE A 1 110 ? 7.540 19.047 36.143 1.00 11.58 111 PHE A O 1
ATOM 858 N N . ASP A 1 111 ? 5.398 18.608 35.726 1.00 12.35 112 ASP A N 1
ATOM 859 C CA . ASP A 1 111 ? 5.026 20.017 35.560 1.00 10.31 112 ASP A CA 1
ATOM 860 C C . ASP A 1 111 ? 5.334 20.854 36.778 1.00 9.32 112 ASP A C 1
ATOM 861 O O . ASP A 1 111 ? 5.657 22.026 36.655 1.00 12.17 112 ASP A O 1
ATOM 866 N N . GLU A 1 112 ? 5.133 20.280 37.952 1.00 6.50 113 GLU A N 1
ATOM 867 C CA . GLU A 1 112 ? 5.426 20.951 39.185 1.00 8.58 113 GLU A CA 1
ATOM 868 C C . GLU A 1 112 ? 6.915 21.256 39.276 1.00 18.10 113 GLU A C 1
ATOM 869 O O . GLU A 1 112 ? 7.293 22.363 39.667 1.00 12.68 113 GLU A O 1
ATOM 875 N N . LEU A 1 113 ? 7.761 20.266 38.971 1.00 13.72 114 LEU A N 1
ATOM 876 C CA . LEU A 1 113 ? 9.215 20.464 39.038 1.00 11.00 114 LEU A CA 1
ATOM 877 C C . LEU A 1 113 ? 9.686 21.518 38.004 1.00 7.10 114 LEU A C 1
ATOM 878 O O . LEU A 1 113 ? 10.480 22.407 38.341 1.00 11.68 114 LEU A O 1
ATOM 883 N N . VAL A 1 114 ? 9.217 21.431 36.773 1.00 6.82 115 VAL A N 1
ATOM 884 C CA . VAL A 1 114 ? 9.591 22.405 35.771 1.00 8.50 115 VAL A CA 1
ATOM 885 C C . VAL A 1 114 ? 9.232 23.825 36.239 1.00 16.23 115 VAL A C 1
ATOM 886 O O . VAL A 1 114 ? 10.058 24.730 36.159 1.00 11.03 115 VAL A O 1
ATOM 890 N N . ALA A 1 115 ? 8.005 24.020 36.724 1.00 9.82 116 ALA A N 1
ATOM 891 C CA . ALA A 1 115 ? 7.556 25.337 37.215 1.00 11.67 116 ALA A CA 1
ATOM 892 C C . ALA A 1 115 ? 8.421 25.852 38.384 1.00 9.76 116 ALA A C 1
ATOM 893 O O . ALA A 1 115 ? 8.776 27.035 38.444 1.00 9.84 116 ALA A O 1
ATOM 895 N N . LEU A 1 116 ? 8.726 24.971 39.338 1.00 8.25 117 LEU A N 1
ATOM 896 C CA . LEU A 1 116 ? 9.574 25.332 40.466 1.00 7.36 117 LEU A CA 1
ATOM 897 C C . LEU A 1 116 ? 10.969 25.727 39.996 1.00 10.04 117 LEU A C 1
ATOM 898 O O . LEU A 1 116 ? 11.530 26.682 40.507 1.00 7.65 117 LEU A O 1
ATOM 903 N N . ALA A 1 117 ? 11.543 24.985 39.055 1.00 10.40 118 ALA A N 1
ATOM 904 C CA . ALA A 1 117 ? 12.906 25.318 38.586 1.00 8.98 118 ALA A CA 1
ATOM 905 C C . ALA A 1 117 ? 12.981 26.746 37.974 1.00 11.46 118 ALA A C 1
ATOM 906 O O . ALA A 1 117 ? 13.934 27.491 38.226 1.00 9.69 118 ALA A O 1
ATOM 908 N N . VAL A 1 118 ? 12.006 27.091 37.129 1.00 7.53 119 VAL A N 1
ATOM 909 C CA . VAL A 1 118 ? 11.972 28.417 36.502 1.00 7.92 119 VAL A CA 1
ATOM 910 C C . VAL A 1 118 ? 11.752 29.494 37.574 1.00 11.84 119 VAL A C 1
ATOM 911 O O . VAL A 1 118 ? 12.453 30.507 37.598 1.00 8.37 119 VAL A O 1
ATOM 915 N N . GLU A 1 119 ? 10.791 29.271 38.477 1.00 8.26 120 GLU A N 1
ATOM 916 C CA . GLU A 1 119 ? 10.514 30.254 39.497 1.00 8.65 120 GLU A CA 1
ATOM 917 C C . GLU A 1 119 ? 11.685 30.489 40.460 1.00 10.47 120 GLU A C 1
ATOM 918 O O . GLU A 1 119 ? 12.013 31.634 40.751 1.00 10.74 120 GLU A O 1
ATOM 924 N N . THR A 1 120 ? 12.322 29.424 40.942 1.00 6.16 121 THR A N 1
ATOM 925 C CA . THR A 1 120 ? 13.438 29.583 41.878 1.00 10.95 121 THR A CA 1
ATOM 926 C C . THR A 1 120 ? 14.681 30.137 41.192 1.00 7.11 121 THR A C 1
ATOM 927 O O . THR A 1 120 ? 15.456 30.847 41.805 1.00 11.49 121 THR A O 1
ATOM 931 N N . GLY A 1 121 ? 14.865 29.791 39.919 1.00 9.06 122 GLY A N 1
ATOM 932 C CA . GLY A 1 121 ? 15.998 30.304 39.157 1.00 12.32 122 GLY A CA 1
ATOM 933 C C . GLY A 1 121 ? 15.894 31.821 39.055 1.00 18.83 122 GLY A C 1
ATOM 934 O O . GLY A 1 121 ? 16.861 32.536 39.287 1.00 11.36 122 GLY A O 1
ATOM 935 N N . ARG A 1 122 ? 14.703 32.311 38.738 1.00 10.22 123 ARG A N 1
ATOM 936 C CA . ARG A 1 122 ? 14.472 33.752 38.592 1.00 9.04 123 ARG A CA 1
ATOM 937 C C . ARG A 1 122 ? 14.476 34.478 39.918 1.00 10.38 123 ARG A C 1
ATOM 938 O O . ARG A 1 122 ? 15.036 35.549 40.037 1.00 13.70 123 ARG A O 1
ATOM 953 N N . GLU A 1 123 ? 13.856 33.901 40.925 1.00 8.78 124 GLU A N 1
ATOM 954 C CA . GLU A 1 123 ? 13.810 34.562 42.204 1.00 10.17 124 GLU A CA 1
ATOM 955 C C . GLU A 1 123 ? 15.164 34.580 42.880 1.00 10.06 124 GLU A C 1
ATOM 956 O O . GLU A 1 123 ? 15.398 35.399 43.780 1.00 12.91 124 GLU A O 1
ATOM 962 N N . GLY A 1 124 ? 16.041 33.670 42.446 1.00 8.53 125 GLY A N 1
ATOM 963 C CA . GLY A 1 124 ? 17.386 33.601 43.004 1.00 13.98 125 GLY A CA 1
ATOM 964 C C . GLY A 1 124 ? 18.285 34.766 42.578 1.00 11.99 125 GLY A C 1
ATOM 965 O O . GLY A 1 124 ? 19.343 34.972 43.170 1.00 10.96 125 GLY A O 1
ATOM 966 N N . VAL A 1 125 ? 17.895 35.486 41.527 1.00 8.12 126 VAL A N 1
ATOM 967 C CA . VAL A 1 125 ? 18.684 36.629 41.042 1.00 9.87 126 VAL A CA 1
ATOM 968 C C . VAL A 1 125 ? 18.181 37.852 41.812 1.00 13.42 126 VAL A C 1
ATOM 969 O O . VAL A 1 125 ? 17.053 38.325 41.616 1.00 11.42 126 VAL A O 1
ATOM 973 N N . LYS A 1 126 ? 19.039 38.396 42.652 1.00 12.23 127 LYS A N 1
ATOM 974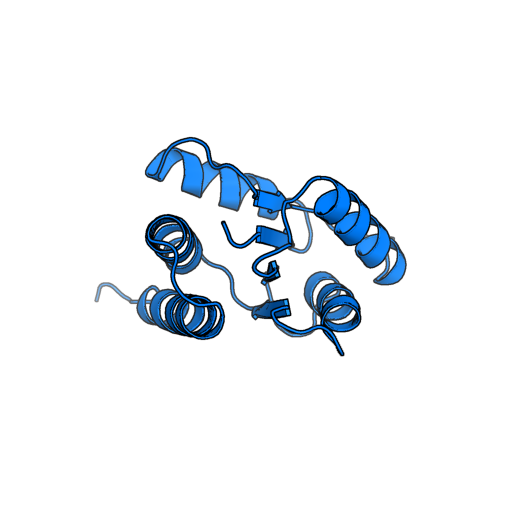 C CA . LYS A 1 126 ? 18.608 39.463 43.531 1.00 12.85 127 LYS A CA 1
ATOM 975 C C . LYS A 1 126 ? 19.837 40.281 43.935 1.00 15.46 127 LYS A C 1
ATOM 976 O O . LYS A 1 126 ? 20.872 39.697 44.256 1.00 11.94 127 LYS A O 1
ATOM 982 N N . ALA A 1 127 ? 19.720 41.608 43.935 1.00 12.12 128 ALA A N 1
ATOM 983 C CA . ALA A 1 127 ? 20.803 42.502 44.364 1.00 11.71 128 ALA A CA 1
ATOM 984 C C . ALA A 1 127 ? 20.627 42.867 45.831 1.00 14.13 128 ALA A C 1
ATOM 985 O O . ALA A 1 127 ? 19.516 42.898 46.369 1.00 15.15 128 ALA A O 1
ATOM 987 N N . LEU A 1 128 ? 21.754 43.042 46.513 1.00 13.41 129 LEU A N 1
ATOM 988 C CA . LEU A 1 128 ? 21.752 43.374 47.925 1.00 12.40 129 LEU A CA 1
ATOM 989 C C . LEU A 1 128 ? 21.172 44.772 48.171 1.00 15.45 129 LEU A C 1
ATOM 990 O O . LEU A 1 128 ? 20.157 44.937 48.857 1.00 19.58 129 LEU A O 1
ATOM 995 N N . LYS A 1 129 ? 21.800 45.765 47.563 1.00 16.20 130 LYS A N 1
ATOM 996 C CA . LYS A 1 129 ? 21.395 47.159 47.728 1.00 50.92 130 LYS A CA 1
ATOM 997 C C . LYS A 1 129 ? 20.278 47.698 46.817 1.00 37.47 130 LYS A C 1
ATOM 998 O O . LYS A 1 129 ? 20.096 47.265 45.641 1.00 47.40 130 LYS A O 1
#

Organism: Escherichia coli (strain K12) (NCBI:txid83333)

InterPro domains:
  IPR004701 Phosphotransferase system, mannose-type IIA component [PF03610] (5-117)
  IPR004701 Phosphotransferase system, mannose-type IIA component [PS51096] (2-126)
  IPR004720 Phosphotransferase system, sorbose subfamily IIB component [PF03830] (164-310)
  IPR004720 Phosphotransferase system, sorbose subfamily IIB component [PS51101] (160-323)
  IPR004720 Phosphotransferase system, sorbose subfamily IIB component [cd00001] (164-314)
  IPR013789 Phosphotransferase system, mannose family IIA component [TIGR00824] (2-117)
  IPR018455 Phosphotransferase system, sorbose subfamily IIB component, subgroup [TIGR00854] (164-311)
  IPR033887 PTS system mannose/sorbose specific IIA subunit [cd00006] (3-124)
  IPR036662 Phosphotransferase system, mannose-type IIA component superfamily [G3DSA:3.40.50.510] (2-136)
  IPR036662 Phosphotransferase system, mannose-type IIA component superfamily [SSF53062] (3-128)
  IPR036667 Phosphotransferase system, sorbose subfamily IIB component superfamily [G3DSA:3.40.35.10] (159-323)
  IPR036667 Phosphotransferase system, sorbose subfamily IIB component superfamily [SSF52728] (162-321)
  IPR051471 Bacterial PTS system sugar-specific components [PTHR33799] (1-202)

Nearest PDB structures (foldseek):
  2jzo-assembly1_A  TM=1.008E+00  e=2.831E-24  Escherichia coli
  2jzn-assembly1_B  TM=1.008E+00  e=4.700E-24  Escherichia coli
  6fmg-assembly2_C  TM=9.282E-01  e=7.578E-11  Streptococcus pneumoniae
  3lfh-assembly1_B  TM=8.884E-01  e=1.960E-10  Caldanaerobacter subterraneus subsp. tengcongensis MB4
  5im4-assembly1_F  TM=8.716E-01  e=1.108E-10  Caldanaerobacter subterraneus subsp. tengcongensis MB4

GO terms:
  GO:0005737 cytoplasm (C, EXP)
  GO:0005515 protein binding (F, IPI)
  GO:0016301 kinase activity (F, IDA)
  GO:0005737 cytoplasm (C, IDA)
  GO:0005829 cytosol (C, IDA)
  GO:0005886 plasma membrane (C, IDA)
  GO:0022870 protein-N(PI)-phosphohistidine-mannose phosphotransferase system transporter activity (F, IDA)
  GO:0009401 phosphoenolpyruvate-dependent sugar phosphotransferase system (P, IDA)
  GO:0015761 mannose transmembrane transport (P, IDA)
  GO:0042803 protein homodimerization activity (F, IDA)
  GO:0098708 D-glucose import across plasma membrane (P, IDA)
  GO:0015764 N-acetylglucosamine transport (P, EXP)
  GO:1990539 fructose import across plasma membrane (P, EXP)
  GO:0005829 cytosol (C, HDA)
  GO:0016020 membrane (C, HDA)

Secondary structure (DSSP, 8-state):
--EEEEE-SBTHHHHHHHHHHHHH---SSEEEE-B-BTB-HHHHHHHHHHHHTTS--TT-EEEEESSTTSHHHHHHHHHHTT-TTEEEEES--HHHHHHHHHHHTT---HHHHHHHHHHHHHHT-----

Sequence (129 aa):
TIAIVIGTHGWAAEQLLKTAEMLLGEQENVGWIDFVPGENAETLIEKYNAQLAKLDTTKGVLFLVDTWGGSPFNAASRIVVDKEHYEVIAGVNIPMLVETLMARDDDPSFDELVALAVETGREGVKALK